Protein AF-A0A950R136-F1 (afdb_monomer)

Mean predicted aligned error: 15.04 Å

Secondary structure (DSSP, 8-state):
-PPPEEEHHHHHHTHHHHHHHHHHSTT-EEEEE-TT-S-EEEEE-HHHHHHHHHHHHHHHHHHTTSS---TT---TTSS---S--S-HHHHHHHHHHHHHHHHHHHHTS--

Radius of gyration: 20.48 Å; Cα contacts (8 Å, |Δi|>4): 75; chains: 1; bounding box: 46×45×48 Å

Structure (mmCIF, N/CA/C/O backbone):
data_AF-A0A950R136-F1
#
_entry.id   AF-A0A950R136-F1
#
loop_
_atom_site.group_PDB
_atom_site.id
_atom_site.type_symbol
_atom_site.label_atom_id
_atom_site.label_alt_id
_atom_site.label_comp_id
_atom_site.label_asym_id
_atom_site.label_entity_id
_atom_site.label_seq_id
_atom_site.pdbx_PDB_ins_code
_atom_site.Cartn_x
_atom_site.Cartn_y
_atom_site.Cartn_z
_atom_site.occupancy
_atom_site.B_iso_or_equiv
_atom_site.auth_seq_id
_atom_site.auth_comp_id
_atom_site.auth_asym_id
_atom_site.auth_atom_id
_atom_site.pdbx_PDB_model_num
ATOM 1 N N . MET A 1 1 ? -8.861 -1.142 -6.655 1.00 55.59 1 MET A N 1
ATOM 2 C CA . MET A 1 1 ? -9.684 -0.824 -5.463 1.00 55.59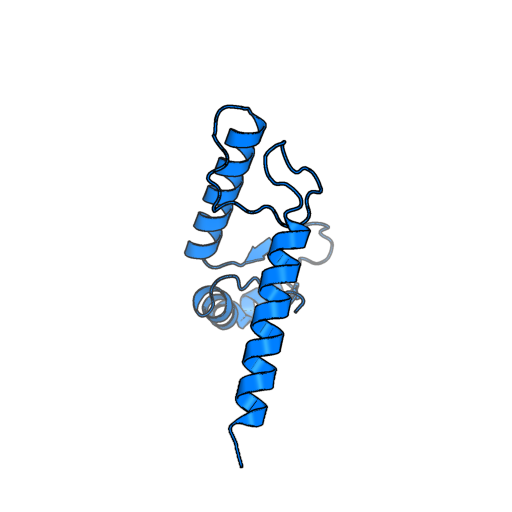 1 MET A CA 1
ATOM 3 C C . MET A 1 1 ? -8.916 0.158 -4.595 1.00 55.59 1 MET A C 1
ATOM 5 O O . MET A 1 1 ? -7.719 -0.041 -4.415 1.00 55.59 1 MET A O 1
ATOM 9 N N . ALA A 1 2 ? -9.563 1.223 -4.118 1.00 72.00 2 ALA A N 1
ATOM 10 C CA . ALA A 1 2 ? -8.932 2.192 -3.222 1.00 72.00 2 ALA A CA 1
ATOM 11 C C . ALA A 1 2 ? -8.589 1.542 -1.869 1.00 72.00 2 ALA A C 1
ATOM 13 O O . ALA A 1 2 ? -9.303 0.647 -1.412 1.00 72.00 2 ALA A O 1
ATOM 14 N N . ALA A 1 3 ? -7.485 1.966 -1.248 1.00 81.81 3 ALA A N 1
ATOM 15 C CA . ALA A 1 3 ? -7.117 1.484 0.079 1.00 81.81 3 ALA A CA 1
ATOM 16 C C . ALA A 1 3 ? -8.105 2.034 1.122 1.00 81.81 3 ALA A C 1
ATOM 18 O O . ALA A 1 3 ? -8.416 3.226 1.074 1.00 81.81 3 ALA A O 1
ATOM 19 N N . PRO A 1 4 ? -8.600 1.206 2.056 1.00 88.31 4 PRO A N 1
ATOM 20 C CA . PRO A 1 4 ? -9.509 1.674 3.090 1.00 88.31 4 PRO A CA 1
ATOM 21 C C . PRO A 1 4 ? -8.792 2.642 4.041 1.00 88.31 4 PRO A C 1
ATOM 23 O O . PRO A 1 4 ? -7.614 2.457 4.362 1.00 88.31 4 PRO A O 1
ATOM 26 N N . ILE A 1 5 ? -9.522 3.668 4.482 1.00 90.31 5 ILE A N 1
ATOM 27 C CA . ILE A 1 5 ? -9.013 4.761 5.315 1.00 90.31 5 ILE A CA 1
ATOM 28 C C . ILE A 1 5 ? -9.699 4.709 6.682 1.00 90.31 5 ILE A C 1
ATOM 30 O O . ILE A 1 5 ? -10.927 4.661 6.761 1.00 90.31 5 ILE A O 1
ATOM 34 N N . PHE A 1 6 ? -8.916 4.750 7.758 1.00 91.62 6 PHE A N 1
ATOM 35 C CA . PHE A 1 6 ? -9.403 4.744 9.136 1.00 91.62 6 PHE A CA 1
ATOM 36 C C . PHE A 1 6 ? -8.823 5.912 9.922 1.00 91.62 6 PHE A C 1
ATOM 38 O O . PHE A 1 6 ? -7.665 6.273 9.749 1.00 91.62 6 PHE A O 1
ATOM 45 N N . THR A 1 7 ? -9.601 6.464 10.850 1.00 93.00 7 THR A N 1
ATOM 46 C CA . THR A 1 7 ? -9.042 7.340 11.884 1.00 93.00 7 THR A CA 1
ATOM 47 C C . THR A 1 7 ? -8.211 6.519 12.870 1.00 93.00 7 THR A C 1
ATOM 49 O O . THR A 1 7 ? -8.484 5.334 13.078 1.00 93.00 7 THR A O 1
ATOM 52 N N . ILE A 1 8 ? -7.240 7.141 13.539 1.00 91.88 8 ILE A N 1
ATOM 53 C CA . ILE A 1 8 ? -6.400 6.468 14.540 1.00 91.88 8 ILE A CA 1
ATOM 54 C C . ILE A 1 8 ? -7.222 5.808 15.659 1.00 91.88 8 ILE A C 1
ATOM 56 O O . ILE A 1 8 ? -6.913 4.699 16.090 1.00 91.88 8 ILE A O 1
ATOM 60 N N . SER A 1 9 ? -8.323 6.439 16.077 1.00 92.12 9 SER A N 1
ATOM 61 C CA . SER A 1 9 ? -9.247 5.890 17.074 1.00 92.12 9 SER A CA 1
ATOM 62 C C . SER A 1 9 ? -9.894 4.589 16.593 1.00 92.12 9 SER A C 1
ATOM 64 O O . SER A 1 9 ? -9.890 3.600 17.325 1.00 92.12 9 SER A O 1
ATOM 66 N N . ASN A 1 10 ? -10.379 4.560 15.347 1.00 92.56 10 ASN A N 1
ATOM 67 C CA . ASN A 1 10 ? -10.993 3.369 14.758 1.00 92.56 10 ASN A CA 1
ATOM 68 C C . ASN A 1 10 ? -9.956 2.274 14.485 1.00 92.56 10 ASN A C 1
ATOM 70 O O . ASN A 1 10 ? -10.237 1.096 14.694 1.00 92.56 10 ASN A O 1
ATOM 74 N N . ALA A 1 11 ? -8.755 2.655 14.044 1.00 92.75 11 ALA A N 1
ATOM 75 C CA . ALA A 1 11 ? -7.671 1.716 13.790 1.00 92.75 11 ALA A CA 1
ATOM 76 C C . ALA A 1 11 ? -7.240 0.988 15.071 1.00 92.75 11 ALA A C 1
ATOM 78 O O . ALA A 1 11 ? -7.034 -0.220 15.044 1.00 92.75 11 ALA A O 1
ATOM 79 N N . ARG A 1 12 ? -7.186 1.695 16.210 1.00 93.00 12 ARG A N 1
ATOM 80 C CA . ARG A 1 12 ? -6.899 1.083 17.518 1.00 93.00 12 ARG A CA 1
ATOM 81 C C . ARG A 1 12 ? -7.960 0.071 17.941 1.00 93.00 12 ARG A C 1
ATOM 83 O O . ARG A 1 12 ? -7.609 -0.999 18.417 1.00 93.00 12 ARG A O 1
ATOM 90 N N . GLN A 1 13 ? -9.240 0.397 17.764 1.00 96.38 13 GLN A N 1
ATOM 91 C CA . GLN A 1 13 ? -10.338 -0.505 18.136 1.00 96.38 13 GLN A CA 1
ATOM 92 C C . GLN A 1 13 ? -10.360 -1.787 17.296 1.00 96.38 13 GLN A C 1
ATOM 94 O O . GLN A 1 13 ? -10.758 -2.833 17.792 1.00 96.38 13 GLN A O 1
ATOM 99 N N . LYS A 1 14 ? -9.923 -1.707 16.035 1.00 94.94 14 LYS A N 1
ATOM 100 C CA . LYS A 1 14 ? -9.961 -2.811 15.063 1.00 94.94 14 LYS A CA 1
ATOM 101 C C . LYS A 1 14 ? -8.578 -3.370 14.738 1.00 94.94 14 LYS A C 1
ATOM 103 O O . LYS A 1 14 ? -8.372 -3.911 13.656 1.00 94.94 14 LYS A O 1
ATOM 108 N N . PHE A 1 15 ? -7.608 -3.197 15.636 1.00 93.50 15 PHE A N 1
ATOM 109 C CA . PHE A 1 15 ? -6.203 -3.446 15.319 1.00 93.50 15 PHE A CA 1
ATOM 110 C C . PHE A 1 15 ? -5.949 -4.867 14.795 1.00 93.50 15 PHE A C 1
ATOM 112 O O . PHE A 1 15 ? -5.311 -5.016 13.757 1.00 93.50 15 PHE A O 1
ATOM 119 N N . PHE A 1 16 ? -6.488 -5.894 15.458 1.00 95.19 16 PHE A N 1
ATOM 120 C CA . PHE A 1 16 ? -6.289 -7.288 15.051 1.00 95.19 16 PHE A CA 1
ATOM 121 C C . PHE A 1 16 ? -6.891 -7.601 13.677 1.00 95.19 16 PHE A C 1
ATOM 123 O O . PHE A 1 16 ? -6.220 -8.219 12.853 1.00 95.19 16 PHE A O 1
ATOM 130 N N . ASP A 1 17 ? -8.094 -7.102 13.385 1.00 94.62 17 ASP A N 1
ATOM 131 C CA . ASP A 1 17 ? -8.728 -7.277 12.072 1.00 94.62 17 ASP A CA 1
ATOM 132 C C . ASP A 1 17 ? -7.903 -6.614 10.963 1.00 94.62 17 ASP A C 1
ATOM 134 O O . ASP A 1 17 ? -7.718 -7.169 9.879 1.00 94.62 17 ASP A O 1
ATOM 138 N N . LEU A 1 18 ? -7.377 -5.413 11.232 1.00 93.31 18 LEU A N 1
ATOM 139 C CA . LEU A 1 18 ? -6.532 -4.684 10.289 1.00 93.31 18 LEU A CA 1
ATOM 140 C C . LEU A 1 18 ? -5.184 -5.380 10.089 1.00 93.31 18 LEU A C 1
ATOM 142 O O . LEU A 1 18 ? -4.723 -5.485 8.952 1.00 93.31 18 LEU A O 1
ATOM 146 N N . PHE A 1 19 ? -4.584 -5.889 11.165 1.00 92.56 19 PHE A N 1
ATOM 147 C CA . PHE A 1 19 ? -3.361 -6.683 11.119 1.00 92.56 19 PHE A CA 1
ATOM 148 C C . PHE A 1 19 ? -3.556 -7.947 10.277 1.00 92.56 19 PHE A C 1
ATOM 150 O O . PHE A 1 19 ? -2.793 -8.193 9.341 1.00 92.56 19 PHE A O 1
ATOM 157 N N . GLN A 1 20 ? -4.619 -8.713 10.534 1.00 93.31 20 GLN A N 1
ATOM 158 C CA . GLN A 1 20 ? -4.966 -9.888 9.739 1.00 93.31 20 GLN A CA 1
ATOM 159 C C . GLN A 1 20 ? -5.227 -9.507 8.277 1.00 93.31 20 GLN A C 1
ATOM 161 O O . GLN A 1 20 ? -4.788 -10.205 7.364 1.00 93.31 20 GLN A O 1
ATOM 166 N N . ALA A 1 21 ? -5.888 -8.377 8.013 1.00 90.94 21 ALA A N 1
ATOM 167 C CA . ALA A 1 21 ? -6.156 -7.925 6.652 1.00 90.94 21 ALA A CA 1
ATOM 168 C C . ALA A 1 21 ? -4.874 -7.646 5.851 1.00 90.94 21 ALA A C 1
ATOM 170 O O . ALA A 1 21 ? -4.822 -8.005 4.676 1.00 90.94 21 ALA A O 1
ATOM 171 N N . VAL A 1 22 ? -3.853 -7.021 6.448 1.00 92.19 22 VAL A N 1
ATOM 172 C CA . VAL A 1 22 ? -2.598 -6.697 5.739 1.00 92.19 22 VAL A CA 1
ATOM 173 C C . VAL A 1 22 ? -1.616 -7.867 5.664 1.00 92.19 22 VAL A C 1
ATOM 175 O O . VAL A 1 22 ? -0.754 -7.870 4.791 1.00 92.19 22 VAL A O 1
ATOM 178 N N . THR A 1 23 ? -1.748 -8.864 6.542 1.00 91.25 23 THR A N 1
ATOM 179 C CA . THR A 1 23 ? -0.881 -10.058 6.564 1.00 91.25 23 THR A CA 1
ATOM 180 C C . THR A 1 23 ? -1.450 -11.231 5.765 1.00 91.25 23 THR A C 1
ATOM 182 O O . THR A 1 23 ? -0.689 -11.983 5.168 1.00 91.25 23 THR A O 1
ATOM 185 N N . SER A 1 24 ? -2.778 -11.375 5.687 1.00 89.75 24 SER A N 1
ATOM 186 C CA . SER A 1 24 ? -3.441 -12.481 4.967 1.00 89.75 24 SER A CA 1
ATOM 187 C C . SER A 1 24 ? -3.377 -12.368 3.446 1.00 89.75 24 SER A C 1
ATOM 189 O O . SER A 1 24 ? -3.494 -13.371 2.744 1.00 89.75 24 SER A O 1
ATOM 191 N N . ARG A 1 25 ? -3.224 -11.152 2.913 1.00 86.75 25 ARG A N 1
ATOM 192 C CA . ARG A 1 25 ? -3.168 -10.910 1.472 1.00 86.75 25 ARG A CA 1
ATOM 193 C C . ARG A 1 25 ? -2.008 -9.994 1.132 1.00 86.75 25 ARG A C 1
ATOM 195 O O . ARG A 1 25 ? -2.000 -8.822 1.506 1.00 86.75 25 ARG A O 1
ATOM 202 N N . HIS A 1 26 ? -1.087 -10.526 0.337 1.00 85.75 26 HIS A N 1
ATOM 203 C CA . HIS A 1 26 ? 0.043 -9.777 -0.196 1.00 85.75 26 HIS A CA 1
ATOM 204 C C . HIS A 1 26 ? -0.411 -8.515 -0.950 1.00 85.75 26 HIS A C 1
ATOM 206 O O . HIS A 1 26 ? -1.441 -8.513 -1.631 1.00 85.75 26 HIS A O 1
ATOM 212 N N . GLY A 1 27 ? 0.326 -7.417 -0.768 1.00 83.19 27 GLY A N 1
ATOM 213 C CA . GLY A 1 27 ? 0.043 -6.125 -1.396 1.00 83.19 27 GLY A CA 1
ATOM 214 C C . GLY A 1 27 ? -1.129 -5.336 -0.800 1.00 83.19 27 GLY A C 1
ATOM 215 O O . GLY A 1 27 ? -1.428 -4.231 -1.265 1.00 83.19 27 GLY A O 1
ATOM 216 N N . ARG A 1 28 ? -1.815 -5.856 0.229 1.00 89.62 28 ARG A N 1
ATOM 217 C CA . ARG A 1 28 ? -2.910 -5.135 0.890 1.00 89.62 28 ARG A CA 1
ATOM 218 C C . ARG A 1 28 ? -2.359 -4.056 1.822 1.00 89.62 28 ARG A C 1
ATOM 220 O O . ARG A 1 28 ? -1.455 -4.296 2.615 1.00 89.62 28 ARG A O 1
ATOM 227 N N . LYS A 1 29 ? -2.943 -2.860 1.733 1.00 91.94 29 LYS A N 1
ATOM 228 C CA . LYS A 1 29 ? -2.569 -1.692 2.540 1.00 91.94 29 LYS A CA 1
ATOM 229 C C . LYS A 1 29 ? -3.791 -1.022 3.152 1.00 91.94 29 LYS A C 1
ATOM 231 O O . LYS A 1 29 ? -4.866 -1.030 2.549 1.00 91.94 29 LYS A O 1
ATOM 236 N N . VAL A 1 30 ? -3.606 -0.419 4.320 1.00 91.44 30 VAL A N 1
ATOM 237 C CA . VAL A 1 30 ? -4.618 0.359 5.043 1.00 91.44 30 VAL A CA 1
ATOM 238 C C . VAL A 1 30 ? -4.029 1.722 5.379 1.00 91.44 30 VAL A C 1
ATOM 240 O O . VAL A 1 30 ? -2.884 1.807 5.812 1.00 91.44 30 VAL A O 1
ATOM 243 N N . ILE A 1 31 ? -4.799 2.788 5.184 1.00 91.62 31 ILE A N 1
ATOM 244 C CA . ILE A 1 31 ? -4.367 4.150 5.504 1.00 91.62 31 ILE A CA 1
ATOM 245 C C . ILE A 1 31 ? -4.966 4.539 6.856 1.00 91.62 31 ILE A C 1
ATOM 247 O O . ILE A 1 31 ? -6.170 4.404 7.071 1.00 91.62 31 ILE A O 1
ATOM 251 N N . ILE A 1 32 ? -4.130 5.028 7.764 1.00 93.31 32 ILE A N 1
ATOM 252 C CA . ILE A 1 32 ? -4.513 5.515 9.086 1.00 93.31 32 ILE A CA 1
ATOM 253 C C . ILE A 1 32 ? -4.281 7.023 9.124 1.00 93.31 32 ILE A C 1
ATOM 255 O O . ILE A 1 32 ? -3.180 7.508 8.872 1.00 93.31 32 ILE A O 1
ATOM 259 N N . THR A 1 33 ? -5.320 7.773 9.458 1.00 92.62 33 THR A N 1
ATOM 260 C CA . THR A 1 33 ? -5.300 9.234 9.509 1.00 92.62 33 THR A CA 1
ATOM 261 C C . THR A 1 33 ? -5.535 9.720 10.934 1.00 92.62 33 THR A C 1
ATOM 263 O O . THR A 1 33 ? -6.202 9.066 11.742 1.00 92.62 33 THR A O 1
ATOM 266 N N . SER A 1 34 ? -4.986 10.885 11.264 1.00 87.62 34 SER A N 1
ATOM 267 C CA . SER A 1 34 ? -5.297 11.587 12.509 1.00 87.62 34 SER A CA 1
ATOM 268 C C . SER A 1 34 ? -6.045 12.877 12.188 1.00 87.62 34 SER A C 1
ATOM 270 O O . SER A 1 34 ? -5.753 13.537 11.191 1.00 87.62 34 SER A O 1
ATOM 272 N N . ARG A 1 35 ? -7.031 13.244 13.015 1.00 80.31 35 ARG A N 1
ATOM 273 C CA . ARG A 1 35 ? -7.749 14.515 12.837 1.00 80.31 35 ARG A CA 1
ATOM 274 C C . ARG A 1 35 ? -6.787 15.675 13.092 1.00 80.31 35 ARG A C 1
ATOM 276 O O . ARG A 1 35 ? -6.073 15.665 14.087 1.00 80.31 35 ARG A O 1
ATOM 283 N N . GLY A 1 36 ? -6.796 16.665 12.203 1.00 72.88 36 GLY A N 1
ATOM 284 C CA . GLY A 1 36 ? -5.954 17.861 12.322 1.00 72.88 36 GLY A CA 1
ATOM 285 C C . GLY A 1 36 ? -4.493 17.671 11.902 1.00 72.88 36 GLY A C 1
ATOM 286 O O . GLY A 1 36 ? -3.730 18.627 11.972 1.00 72.88 36 GLY A O 1
ATOM 287 N N . ALA A 1 37 ? -4.098 16.482 11.434 1.00 74.50 37 ALA A N 1
ATOM 288 C CA . ALA A 1 37 ? -2.775 16.246 10.868 1.00 74.50 37 ALA A CA 1
ATOM 289 C C . ALA A 1 37 ? -2.873 16.060 9.349 1.00 74.50 37 ALA A C 1
ATOM 291 O O . ALA A 1 37 ? -3.682 15.269 8.868 1.00 74.50 37 ALA A O 1
ATOM 292 N N . ALA A 1 38 ? -2.004 16.741 8.598 1.00 71.88 38 ALA A N 1
ATOM 293 C CA . ALA A 1 38 ? -1.826 16.481 7.166 1.00 71.88 38 ALA A CA 1
ATOM 294 C C . ALA A 1 38 ? -1.177 15.105 6.901 1.00 71.88 38 ALA A C 1
ATOM 296 O O . ALA A 1 38 ? -1.240 14.585 5.792 1.00 71.88 38 ALA A O 1
ATOM 297 N N . GLY A 1 39 ? -0.548 14.518 7.925 1.00 74.19 39 GLY A N 1
ATOM 298 C CA . GLY A 1 39 ? 0.122 13.226 7.847 1.00 74.19 39 GLY A CA 1
ATOM 299 C C . GLY A 1 39 ? -0.835 12.035 7.909 1.00 74.19 39 GLY A C 1
ATOM 300 O O . GLY A 1 39 ? -1.856 12.043 8.605 1.00 74.19 39 GLY A O 1
ATOM 301 N N . HIS A 1 40 ? -0.461 10.970 7.207 1.00 85.81 40 HIS A N 1
ATOM 302 C CA . HIS A 1 40 ? -1.123 9.671 7.248 1.00 85.81 40 HIS A CA 1
ATOM 303 C C . HIS A 1 40 ? -0.074 8.586 7.498 1.00 85.81 40 HIS A C 1
ATOM 305 O O . HIS A 1 40 ? 1.031 8.656 6.964 1.00 85.81 40 HIS A O 1
ATOM 311 N N . ALA A 1 41 ? -0.422 7.580 8.293 1.00 90.56 41 ALA A N 1
ATOM 312 C CA . ALA A 1 41 ? 0.352 6.352 8.412 1.00 90.56 41 ALA A CA 1
ATOM 313 C C . ALA A 1 41 ? -0.233 5.294 7.471 1.00 90.56 41 ALA A C 1
ATOM 315 O O . ALA A 1 41 ? -1.434 5.285 7.200 1.00 90.56 41 ALA A O 1
ATOM 316 N N . VAL A 1 42 ? 0.604 4.388 6.974 1.00 91.88 42 VAL A N 1
ATOM 317 C CA . VAL A 1 42 ? 0.155 3.266 6.145 1.00 91.88 42 VAL A CA 1
ATOM 318 C C . VAL A 1 42 ? 0.536 1.976 6.849 1.00 91.88 42 VAL A C 1
ATOM 320 O O . VAL A 1 42 ? 1.705 1.746 7.138 1.00 91.88 42 VAL A O 1
ATOM 323 N N . LEU A 1 43 ? -0.460 1.141 7.120 1.00 93.50 43 LEU A N 1
ATOM 324 C CA . LEU A 1 43 ? -0.263 -0.205 7.631 1.00 93.50 43 LE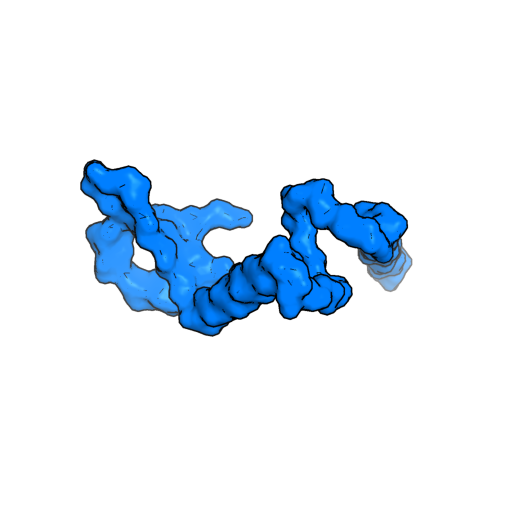U A CA 1
ATOM 325 C C . LEU A 1 43 ? -0.167 -1.175 6.447 1.00 93.50 43 LEU A C 1
ATOM 327 O O . LEU A 1 43 ? -1.054 -1.210 5.586 1.00 93.50 43 LEU A O 1
ATOM 331 N N . VAL A 1 44 ? 0.909 -1.956 6.422 1.00 93.69 44 VAL A N 1
ATOM 332 C CA . VAL A 1 44 ? 1.214 -2.997 5.432 1.00 93.69 44 VAL A CA 1
ATOM 333 C C . VAL A 1 44 ? 1.810 -4.214 6.136 1.00 93.69 44 VAL A C 1
ATOM 335 O O . VAL A 1 44 ? 2.332 -4.090 7.242 1.00 93.69 44 VAL A O 1
ATOM 338 N N . GLY A 1 45 ? 1.734 -5.386 5.504 1.00 92.75 45 GLY A N 1
ATOM 339 C CA . GLY A 1 45 ? 2.467 -6.564 5.965 1.00 92.75 45 GLY A CA 1
ATOM 340 C C . GLY A 1 45 ? 3.980 -6.395 5.7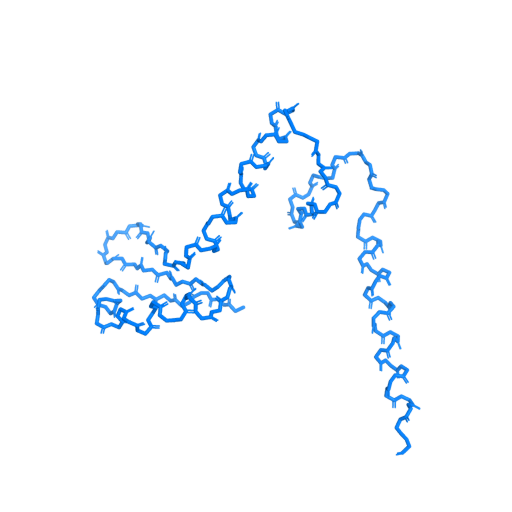84 1.00 92.75 45 GLY A C 1
ATOM 341 O O . GLY A 1 45 ? 4.425 -5.765 4.825 1.00 92.75 45 GLY A O 1
ATOM 342 N N . GLU A 1 46 ? 4.764 -6.984 6.688 1.00 91.31 46 GLU A N 1
ATOM 343 C CA . GLU A 1 46 ? 6.231 -6.878 6.709 1.00 91.31 46 GLU A CA 1
ATOM 344 C C . GLU A 1 46 ? 6.888 -7.396 5.422 1.00 91.31 46 GLU A C 1
ATOM 346 O O . GLU A 1 46 ? 7.727 -6.718 4.837 1.00 91.31 46 GLU A O 1
ATOM 351 N N . SER A 1 47 ? 6.463 -8.561 4.925 1.00 88.75 47 SER A N 1
ATOM 352 C CA . SER A 1 47 ? 6.990 -9.129 3.677 1.00 88.75 47 SER A CA 1
ATOM 353 C C . SER A 1 47 ? 6.814 -8.179 2.492 1.00 88.75 47 SER A C 1
ATOM 355 O O . SER A 1 47 ? 7.747 -7.954 1.724 1.00 88.75 47 SER A O 1
ATOM 357 N N . TYR A 1 48 ? 5.639 -7.554 2.390 1.00 90.31 48 TYR A N 1
ATOM 358 C CA . TYR A 1 48 ? 5.350 -6.577 1.349 1.00 90.31 48 TYR A CA 1
ATOM 359 C C . TYR A 1 48 ? 6.170 -5.289 1.517 1.00 90.31 48 TYR A C 1
ATOM 361 O O . TYR A 1 48 ? 6.636 -4.732 0.525 1.00 90.31 48 TYR A O 1
ATOM 369 N N . LEU A 1 49 ? 6.394 -4.828 2.753 1.00 90.69 49 LEU A N 1
ATOM 370 C CA . LEU A 1 49 ? 7.277 -3.690 3.017 1.00 90.69 49 LEU A CA 1
ATOM 371 C C . LEU A 1 49 ? 8.710 -3.978 2.548 1.00 90.69 49 LEU A C 1
ATOM 373 O O . LEU A 1 49 ? 9.271 -3.184 1.796 1.00 90.69 49 LEU A O 1
ATOM 377 N N . ASN A 1 50 ? 9.260 -5.139 2.902 1.00 88.44 50 ASN A N 1
ATOM 378 C CA . ASN A 1 50 ? 10.616 -5.542 2.520 1.00 88.44 50 ASN A CA 1
ATOM 379 C C . ASN A 1 50 ? 10.786 -5.622 0.992 1.00 88.44 50 ASN A C 1
ATOM 381 O O . ASN A 1 50 ? 11.813 -5.219 0.440 1.00 88.44 50 ASN A O 1
ATOM 385 N N . GLU A 1 51 ? 9.767 -6.105 0.278 1.00 86.69 51 GLU A N 1
ATOM 386 C CA . GLU A 1 51 ? 9.760 -6.115 -1.187 1.00 86.69 51 GLU A CA 1
ATOM 387 C C . GLU A 1 51 ? 9.761 -4.706 -1.784 1.00 86.69 51 GLU A C 1
ATOM 389 O O . GLU A 1 51 ? 10.512 -4.443 -2.730 1.00 86.69 51 GLU A O 1
ATOM 394 N N . LEU A 1 52 ? 8.956 -3.792 -1.230 1.00 87.69 52 LEU A N 1
ATOM 395 C CA . LEU A 1 52 ? 8.921 -2.393 -1.655 1.00 87.69 52 LEU A CA 1
ATOM 396 C C . LEU A 1 52 ? 10.262 -1.700 -1.407 1.00 87.69 52 LEU A C 1
ATOM 398 O O . LEU A 1 52 ? 10.746 -0.987 -2.284 1.00 87.69 52 LEU A O 1
ATOM 402 N N . GLU A 1 53 ? 10.893 -1.935 -0.259 1.00 88.25 53 GLU A N 1
ATOM 403 C CA . GLU A 1 53 ? 12.211 -1.384 0.062 1.00 88.25 53 GLU A CA 1
ATOM 404 C C . GLU A 1 53 ? 13.296 -1.924 -0.874 1.00 88.25 53 GLU A C 1
ATOM 406 O O . GLU A 1 53 ? 14.109 -1.157 -1.398 1.00 88.25 53 GLU A O 1
ATOM 411 N N . SER A 1 54 ? 13.272 -3.227 -1.159 1.00 87.00 54 SER A N 1
ATOM 412 C CA . SER A 1 54 ? 14.173 -3.863 -2.124 1.00 87.00 54 SER A CA 1
ATOM 413 C C . SER A 1 54 ? 13.974 -3.319 -3.542 1.00 87.00 54 SER A C 1
ATOM 415 O O . SER A 1 54 ? 14.942 -3.032 -4.251 1.00 87.00 54 SER A O 1
ATOM 417 N N . ALA A 1 55 ? 12.726 -3.132 -3.977 1.00 83.12 55 ALA A N 1
ATOM 418 C CA . ALA A 1 55 ? 12.410 -2.518 -5.264 1.00 83.12 55 ALA A CA 1
ATOM 419 C C . ALA A 1 55 ? 12.867 -1.051 -5.323 1.00 83.12 55 ALA A C 1
ATOM 421 O O . ALA A 1 55 ? 13.518 -0.653 -6.287 1.00 83.12 55 ALA A O 1
ATOM 422 N N . ALA A 1 56 ? 12.605 -0.265 -4.278 1.00 85.44 56 ALA A N 1
ATOM 423 C CA . ALA A 1 56 ? 13.021 1.132 -4.181 1.00 85.44 56 ALA A CA 1
ATOM 424 C C . ALA A 1 56 ? 14.548 1.291 -4.149 1.00 85.44 56 ALA A C 1
ATOM 426 O O . ALA A 1 56 ? 15.093 2.238 -4.714 1.00 85.44 56 ALA A O 1
ATOM 427 N N . LYS A 1 57 ? 15.268 0.368 -3.503 1.00 85.06 57 LYS A N 1
ATOM 428 C CA . LYS A 1 57 ? 16.734 0.336 -3.542 1.00 85.06 57 LYS A CA 1
ATOM 429 C C . LYS A 1 57 ? 17.241 0.062 -4.957 1.00 85.06 57 LYS A C 1
ATOM 431 O O . LYS A 1 57 ? 18.039 0.843 -5.458 1.00 85.06 57 LYS A O 1
ATOM 436 N N . ARG A 1 58 ? 16.719 -0.974 -5.621 1.00 79.25 58 ARG A N 1
ATOM 437 C CA . ARG A 1 58 ? 17.079 -1.294 -7.013 1.00 79.25 58 ARG A CA 1
ATOM 438 C C . ARG A 1 58 ? 16.821 -0.123 -7.959 1.00 79.25 58 ARG A C 1
ATOM 440 O O . ARG A 1 58 ? 17.669 0.171 -8.791 1.00 79.25 58 ARG A O 1
ATOM 447 N N . LEU A 1 59 ? 15.694 0.569 -7.795 1.00 80.75 59 LEU A N 1
ATOM 448 C CA . LEU A 1 59 ? 15.383 1.789 -8.541 1.00 80.75 59 LEU A CA 1
ATOM 449 C C . LEU A 1 59 ? 16.454 2.863 -8.362 1.00 80.75 59 LEU A C 1
ATOM 451 O O . LEU A 1 59 ? 17.001 3.343 -9.348 1.00 80.75 59 LEU A O 1
ATOM 455 N N . ARG A 1 60 ? 16.798 3.185 -7.112 1.00 81.38 60 ARG A N 1
ATOM 456 C CA . ARG A 1 60 ? 17.837 4.178 -6.806 1.00 81.38 60 ARG A CA 1
ATOM 457 C C . ARG A 1 60 ? 19.206 3.783 -7.357 1.00 81.38 60 ARG A C 1
ATOM 459 O O . ARG A 1 60 ? 19.943 4.646 -7.823 1.00 81.38 60 ARG A O 1
ATOM 466 N N . ASP A 1 61 ? 19.551 2.499 -7.316 1.00 79.94 61 ASP A N 1
ATOM 467 C CA . ASP A 1 61 ? 20.822 2.005 -7.850 1.00 79.94 61 ASP A CA 1
ATOM 468 C C . ASP A 1 61 ? 20.876 2.121 -9.382 1.00 79.94 61 ASP A C 1
ATOM 470 O O . ASP A 1 61 ? 21.903 2.532 -9.923 1.00 79.94 61 ASP A O 1
ATOM 474 N N . ILE A 1 62 ? 19.769 1.834 -10.077 1.00 78.44 62 ILE A N 1
ATOM 475 C CA . ILE A 1 62 ? 19.633 2.045 -11.527 1.00 78.44 62 ILE A CA 1
ATOM 476 C C . ILE A 1 62 ? 19.725 3.540 -11.866 1.00 78.44 62 ILE A C 1
ATOM 478 O O . ILE A 1 62 ? 20.496 3.917 -12.745 1.00 78.44 62 ILE A O 1
ATOM 482 N N . GLU A 1 63 ? 18.994 4.402 -11.153 1.00 76.19 63 GLU A N 1
ATOM 483 C CA . GLU A 1 63 ? 19.020 5.860 -11.361 1.00 76.19 63 GLU A CA 1
ATOM 484 C C . GLU A 1 63 ? 20.413 6.461 -11.130 1.00 76.19 63 GLU A C 1
ATOM 486 O O . GLU A 1 63 ? 20.814 7.389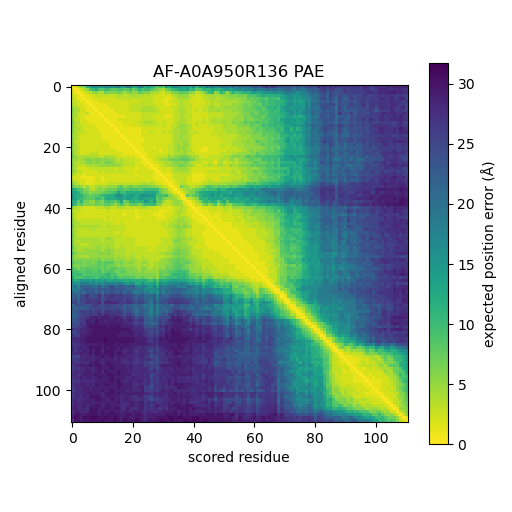 -11.827 1.00 76.19 63 GLU A O 1
ATOM 491 N N . ALA A 1 64 ? 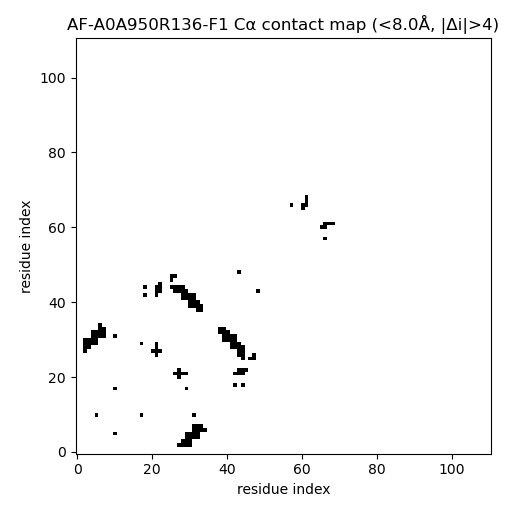21.178 5.904 -10.190 1.00 82.94 64 ALA A N 1
ATOM 492 C CA . 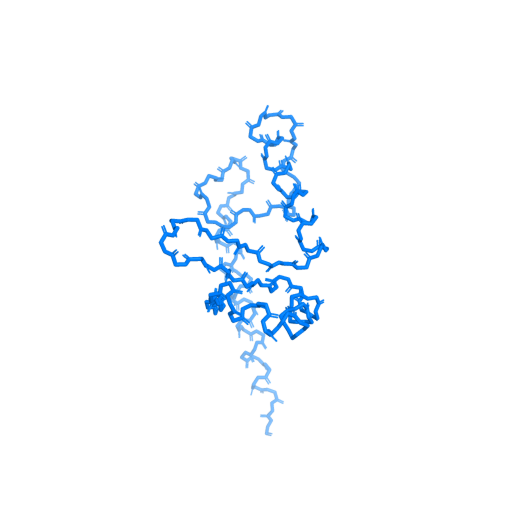ALA A 1 64 ? 22.553 6.305 -9.914 1.00 82.94 64 ALA A CA 1
ATOM 493 C C . ALA A 1 64 ? 23.591 5.682 -10.871 1.00 82.94 64 ALA A C 1
ATOM 495 O O . ALA A 1 64 ? 24.788 5.863 -10.652 1.00 82.94 64 ALA A O 1
ATOM 496 N N . GLY A 1 65 ? 23.174 4.906 -11.880 1.00 76.31 65 GLY A N 1
ATOM 497 C CA . GLY A 1 65 ? 24.073 4.223 -12.820 1.00 76.31 65 GLY A CA 1
ATOM 498 C C . GLY A 1 65 ? 24.896 3.084 -12.202 1.00 76.31 65 GLY A C 1
ATOM 499 O O . GLY A 1 65 ? 25.865 2.628 -12.801 1.00 76.31 65 GLY A O 1
ATOM 500 N N . ARG A 1 66 ? 24.531 2.626 -10.998 1.00 78.25 66 ARG A N 1
ATOM 501 C CA . ARG A 1 66 ? 25.215 1.560 -10.241 1.00 78.25 66 ARG A CA 1
ATOM 502 C C . ARG A 1 66 ? 24.536 0.194 -10.369 1.00 78.25 66 ARG A C 1
ATOM 504 O O . ARG A 1 66 ? 25.043 -0.786 -9.830 1.00 78.25 66 ARG A O 1
ATOM 511 N N . GLY A 1 67 ? 23.405 0.117 -11.069 1.00 67.12 67 GLY A N 1
ATOM 512 C CA . GLY A 1 67 ? 22.648 -1.112 -11.293 1.00 67.12 67 GLY A CA 1
ATOM 513 C C . GLY A 1 67 ? 22.234 -1.277 -12.753 1.00 67.12 67 GLY A C 1
ATOM 514 O O . GLY A 1 67 ? 21.878 -0.310 -13.421 1.00 67.12 67 GLY A O 1
ATOM 515 N N . VAL A 1 68 ? 22.254 -2.518 -13.243 1.00 65.12 68 VAL A N 1
ATOM 516 C CA . VAL A 1 68 ? 21.709 -2.874 -14.560 1.00 65.12 68 VAL A CA 1
ATOM 517 C C . VAL A 1 68 ? 20.214 -3.173 -14.396 1.00 65.12 68 VAL A C 1
ATOM 519 O O . VAL A 1 68 ? 19.860 -3.939 -13.492 1.00 65.12 68 VAL A O 1
ATOM 522 N N . PRO A 1 69 ? 19.319 -2.627 -15.241 1.00 61.47 69 PRO A N 1
ATOM 523 C CA . PRO A 1 69 ? 17.925 -3.042 -15.254 1.00 61.47 69 PRO A CA 1
ATOM 524 C C . PRO A 1 69 ? 17.855 -4.520 -15.655 1.00 61.47 69 PRO A C 1
ATOM 526 O O . PRO A 1 69 ? 17.989 -4.877 -16.822 1.00 61.47 69 PRO A O 1
ATOM 529 N N . VAL A 1 70 ? 17.677 -5.412 -14.683 1.00 60.09 70 VAL A N 1
ATOM 530 C CA . VAL A 1 70 ? 17.325 -6.807 -14.969 1.00 60.09 70 VAL A CA 1
ATOM 531 C C . VAL A 1 70 ? 15.958 -6.795 -15.648 1.00 60.09 70 VAL A C 1
ATOM 533 O O . VAL A 1 70 ? 15.023 -6.217 -15.103 1.00 60.09 70 VAL A O 1
ATOM 536 N N . GLY A 1 71 ? 15.826 -7.416 -16.826 1.00 50.94 71 GLY A N 1
ATOM 537 C CA . GLY A 1 71 ? 14.631 -7.329 -17.688 1.00 50.94 71 GLY A CA 1
ATOM 538 C C . GLY A 1 71 ? 13.295 -7.761 -17.056 1.00 50.94 71 GLY A C 1
ATOM 539 O O . GLY A 1 71 ? 12.236 -7.542 -17.642 1.00 50.94 71 GLY A O 1
ATOM 540 N N . SER A 1 72 ? 13.320 -8.334 -15.848 1.00 53.56 72 SER A N 1
ATOM 541 C CA . SER A 1 72 ? 12.141 -8.608 -15.017 1.00 53.56 72 SER A CA 1
ATOM 542 C C . SER A 1 72 ? 11.601 -7.377 -14.274 1.00 53.56 72 SER A C 1
ATOM 544 O O . SER A 1 72 ? 10.469 -7.399 -13.793 1.00 53.56 72 SER A O 1
ATOM 546 N N . PHE A 1 73 ? 12.369 -6.290 -14.182 1.00 51.56 73 PHE A N 1
ATOM 547 C CA . PHE A 1 73 ? 11.945 -5.038 -13.570 1.00 51.56 73 PHE A CA 1
ATOM 548 C C . PHE A 1 73 ? 11.299 -4.126 -14.623 1.00 51.56 73 PHE A C 1
ATOM 550 O O . PHE A 1 73 ? 11.943 -3.281 -15.243 1.00 51.56 73 PHE A O 1
ATOM 557 N N . ARG A 1 74 ? 9.995 -4.321 -14.842 1.00 54.34 74 ARG A N 1
ATOM 558 C CA . ARG A 1 74 ? 9.175 -3.471 -15.715 1.00 54.34 74 ARG A CA 1
ATOM 559 C C . ARG A 1 74 ? 8.517 -2.371 -14.881 1.00 54.34 74 ARG A C 1
ATOM 561 O O . ARG A 1 74 ? 7.523 -2.607 -14.198 1.00 54.34 74 ARG A O 1
ATOM 568 N N . LEU A 1 75 ? 9.069 -1.161 -14.936 1.00 53.81 75 LEU A N 1
ATOM 569 C CA . LEU A 1 75 ? 8.447 0.040 -14.371 1.00 53.81 75 LEU A CA 1
ATOM 570 C C . LEU A 1 75 ? 7.287 0.471 -15.286 1.00 53.81 75 LEU A C 1
ATOM 572 O O . LEU A 1 75 ? 7.471 1.191 -16.266 1.00 53.81 75 LEU A O 1
ATOM 576 N N . VAL A 1 76 ? 6.078 -0.015 -15.010 1.00 52.84 76 VAL A N 1
ATOM 577 C CA . VAL A 1 76 ? 4.890 0.358 -15.789 1.00 52.84 76 VAL A CA 1
ATOM 578 C C . VAL A 1 76 ? 4.406 1.734 -15.324 1.00 52.84 76 VAL A C 1
ATOM 580 O O . VAL A 1 76 ? 3.922 1.874 -14.204 1.00 52.84 76 VAL A O 1
ATOM 583 N N . GLY A 1 77 ? 4.539 2.748 -16.186 1.00 50.22 77 GLY A N 1
ATOM 584 C CA . GLY A 1 77 ? 3.924 4.071 -15.998 1.00 50.22 77 GLY A CA 1
ATOM 585 C C . GLY A 1 77 ? 4.863 5.261 -15.762 1.00 50.22 77 GLY A C 1
ATOM 586 O O . GLY A 1 77 ? 4.360 6.371 -15.632 1.00 50.22 77 GLY A O 1
ATOM 587 N N . SER A 1 78 ? 6.193 5.097 -15.740 1.00 47.28 78 SER A N 1
ATOM 588 C CA . SER A 1 78 ? 7.119 6.233 -15.528 1.00 47.28 78 SER A CA 1
ATOM 589 C C . SER A 1 78 ? 7.569 6.955 -16.809 1.00 47.28 78 SER A C 1
ATOM 591 O O . SER A 1 78 ? 8.326 7.919 -16.732 1.00 47.28 78 SER A O 1
ATOM 593 N N . GLY A 1 79 ? 7.138 6.508 -17.995 1.00 45.41 79 GLY A N 1
ATOM 594 C CA . GLY A 1 79 ? 7.414 7.180 -19.275 1.00 45.41 79 GLY A CA 1
ATOM 595 C C . GLY A 1 79 ? 8.885 7.211 -19.720 1.00 45.41 79 GLY A C 1
ATOM 596 O O . GLY A 1 79 ? 9.172 7.701 -20.808 1.00 45.41 79 GLY A O 1
ATOM 597 N N . ARG A 1 80 ? 9.828 6.678 -18.934 1.00 48.00 80 ARG A N 1
ATOM 598 C CA . ARG A 1 80 ? 11.248 6.595 -19.301 1.00 48.00 80 ARG A CA 1
ATOM 599 C C . ARG A 1 80 ? 11.612 5.150 -19.610 1.00 48.00 80 ARG A C 1
ATOM 601 O O . ARG A 1 80 ? 12.008 4.393 -18.731 1.00 48.00 80 ARG A O 1
ATOM 608 N N . VAL A 1 81 ? 11.461 4.779 -20.878 1.00 49.50 81 VAL A N 1
ATOM 609 C CA . VAL A 1 81 ? 12.088 3.578 -21.437 1.00 49.50 81 VAL A CA 1
ATOM 610 C C . VAL A 1 81 ? 13.532 3.964 -21.752 1.00 49.50 81 VAL A C 1
ATOM 612 O O . VAL A 1 81 ? 13.778 4.720 -22.690 1.00 49.50 81 VAL A O 1
ATOM 615 N N . SER A 1 82 ? 14.495 3.517 -20.944 1.00 51.22 82 SER A N 1
ATOM 616 C CA . SER A 1 82 ? 15.903 3.582 -21.341 1.00 51.22 82 SER A CA 1
ATOM 617 C C . SER A 1 82 ? 16.094 2.654 -22.538 1.00 51.22 82 SER A C 1
ATOM 619 O O . SER A 1 82 ? 15.753 1.475 -22.461 1.00 51.22 82 SER A O 1
ATOM 621 N N . SER A 1 83 ? 16.568 3.238 -23.638 1.00 46.50 83 SER A N 1
ATOM 622 C CA . SER A 1 83 ? 16.898 2.633 -24.933 1.00 46.50 83 SER A CA 1
ATOM 623 C C . SER A 1 83 ? 17.195 1.131 -24.860 1.00 46.50 83 SER A C 1
ATOM 625 O O . SER A 1 83 ? 18.240 0.733 -24.345 1.00 46.50 83 SER A O 1
ATOM 627 N N . GLY A 1 84 ? 16.284 0.304 -25.373 1.00 50.56 84 GLY A N 1
ATOM 628 C CA . GLY A 1 84 ? 16.489 -1.147 -25.404 1.00 50.56 84 GLY A CA 1
ATOM 629 C C . GLY A 1 84 ? 15.236 -1.997 -25.592 1.00 50.56 84 GLY A C 1
ATOM 630 O O . GLY A 1 84 ? 15.360 -3.197 -25.800 1.00 50.56 84 GLY A O 1
ATOM 631 N N . VAL A 1 85 ? 14.038 -1.410 -25.552 1.00 49.06 85 VAL A N 1
ATOM 632 C CA . VAL A 1 85 ? 12.810 -2.124 -25.917 1.00 49.06 85 VAL A CA 1
ATOM 633 C C . VAL A 1 85 ? 12.173 -1.379 -27.079 1.00 49.06 85 VAL A C 1
ATOM 635 O O . VAL A 1 85 ? 11.672 -0.270 -26.887 1.00 49.06 85 VAL A O 1
ATOM 638 N N . GLU A 1 86 ? 12.233 -1.958 -28.282 1.00 54.25 86 GLU A N 1
ATOM 639 C CA . GLU A 1 86 ? 11.324 -1.570 -29.363 1.00 54.25 86 GLU A CA 1
ATOM 640 C C . GLU A 1 86 ? 9.903 -1.804 -28.848 1.00 54.25 86 GLU A C 1
ATOM 642 O O . GLU A 1 86 ? 9.461 -2.933 -28.674 1.00 54.25 86 GLU A O 1
ATOM 647 N N . ASP A 1 87 ? 9.252 -0.706 -28.480 1.00 62.25 87 ASP A N 1
ATOM 648 C CA . ASP A 1 87 ? 7.864 -0.625 -28.049 1.00 62.25 87 ASP A CA 1
ATOM 649 C C . ASP A 1 87 ? 7.410 -1.696 -27.018 1.00 62.25 87 ASP A C 1
ATOM 651 O O . ASP A 1 87 ? 6.735 -2.676 -27.351 1.00 62.25 87 ASP A O 1
ATOM 655 N N . PRO A 1 88 ? 7.684 -1.495 -25.714 1.00 55.16 88 PRO A N 1
ATOM 656 C CA . PRO A 1 88 ? 7.170 -2.373 -24.658 1.00 55.16 88 PRO A CA 1
ATOM 657 C C . PRO A 1 88 ? 5.633 -2.439 -24.626 1.00 55.16 88 PRO A C 1
ATOM 659 O O . PRO A 1 88 ? 5.069 -3.395 -24.089 1.00 55.16 88 PRO A O 1
ATOM 662 N N . VAL A 1 89 ? 4.937 -1.448 -25.199 1.00 59.66 89 VAL A N 1
ATOM 663 C CA . VAL A 1 89 ? 3.476 -1.452 -25.315 1.00 59.66 89 VAL A CA 1
ATOM 664 C C . VAL A 1 89 ? 3.033 -2.412 -26.416 1.00 59.66 89 VAL A C 1
ATOM 666 O O . VAL A 1 89 ? 2.008 -3.073 -26.245 1.00 59.66 89 VAL A O 1
ATOM 669 N N . ALA A 1 90 ? 3.804 -2.568 -27.494 1.00 59.91 90 ALA A N 1
ATOM 670 C CA . ALA A 1 90 ? 3.534 -3.565 -28.526 1.00 59.91 90 ALA A CA 1
ATOM 671 C C . ALA A 1 90 ? 3.554 -4.985 -27.951 1.00 59.91 90 ALA A C 1
ATOM 673 O O . ALA A 1 90 ? 2.610 -5.734 -28.187 1.00 59.91 90 ALA A O 1
ATOM 674 N N . GLN A 1 91 ? 4.544 -5.338 -27.123 1.00 57.84 91 GLN A N 1
ATOM 675 C CA . GLN A 1 91 ? 4.613 -6.674 -26.516 1.00 57.84 91 GLN A CA 1
ATOM 676 C C . GLN A 1 91 ? 3.437 -6.941 -25.560 1.00 57.84 91 GLN A C 1
ATOM 678 O O . GLN A 1 91 ? 2.834 -8.010 -25.608 1.00 57.84 91 GLN A O 1
ATOM 683 N N . ILE A 1 92 ? 3.040 -5.946 -24.757 1.00 62.69 92 ILE A N 1
ATOM 684 C CA . ILE A 1 92 ? 1.859 -6.042 -23.880 1.00 62.69 92 ILE A CA 1
ATOM 685 C C . ILE A 1 92 ? 0.571 -6.180 -24.701 1.00 62.69 92 ILE A C 1
ATOM 687 O O . ILE A 1 92 ? -0.297 -6.978 -24.352 1.00 62.69 92 ILE A O 1
ATOM 691 N N . ARG A 1 93 ? 0.433 -5.429 -25.803 1.00 66.62 93 ARG A N 1
ATOM 692 C CA . ARG A 1 93 ? -0.713 -5.548 -26.719 1.00 66.62 93 ARG A CA 1
ATOM 693 C C . ARG A 1 93 ? -0.764 -6.926 -27.368 1.00 66.62 93 ARG A C 1
ATOM 695 O O . ARG A 1 93 ? -1.849 -7.486 -27.482 1.00 66.62 93 ARG A O 1
ATOM 702 N N . LEU A 1 94 ? 0.386 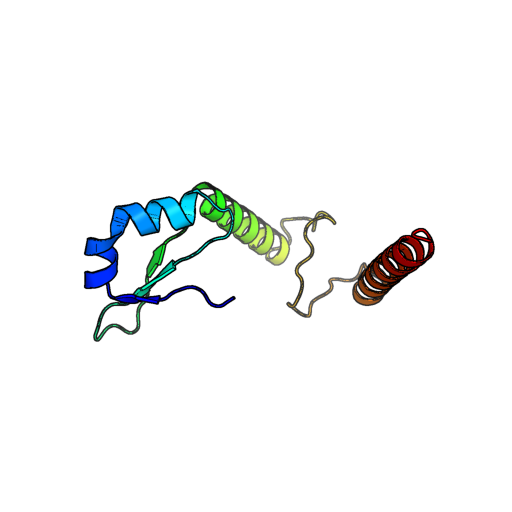-7.482 -27.738 1.00 65.62 94 LEU A N 1
ATOM 703 C CA . LEU A 1 94 ? 0.491 -8.799 -28.359 1.00 65.62 94 LEU A CA 1
ATOM 704 C C . LEU A 1 94 ? 0.124 -9.915 -27.371 1.00 65.62 94 LEU A C 1
ATOM 706 O O . LEU A 1 94 ? -0.657 -10.803 -27.703 1.00 65.62 94 LEU A O 1
ATOM 710 N N . GLU A 1 95 ? 0.604 -9.833 -26.129 1.00 70.75 95 GLU A N 1
ATOM 711 C CA . GLU A 1 95 ? 0.247 -10.771 -25.058 1.00 70.75 95 GLU A CA 1
ATOM 712 C C . GLU A 1 95 ? -1.235 -10.657 -24.661 1.00 70.75 95 GLU A C 1
ATOM 714 O O . GLU A 1 95 ? -1.900 -11.674 -24.453 1.00 70.75 95 GLU A O 1
ATOM 719 N N . ALA A 1 96 ? -1.783 -9.438 -24.606 1.00 73.38 96 ALA A N 1
ATOM 720 C CA . ALA A 1 96 ? -3.200 -9.202 -24.333 1.00 73.38 96 ALA A CA 1
ATOM 721 C C . ALA A 1 96 ? -4.104 -9.729 -25.460 1.00 73.38 96 ALA A C 1
ATOM 723 O O . ALA A 1 96 ? -5.134 -10.341 -25.172 1.00 73.38 96 ALA A O 1
ATOM 724 N N . ALA A 1 97 ? -3.706 -9.545 -26.723 1.00 71.38 97 ALA A N 1
ATOM 725 C CA . ALA A 1 97 ? -4.405 -10.097 -27.881 1.00 71.38 97 ALA A CA 1
ATOM 726 C C . ALA A 1 97 ? -4.379 -11.632 -27.862 1.00 71.38 97 ALA A C 1
ATOM 728 O O . ALA A 1 97 ? -5.432 -12.262 -27.932 1.00 71.38 97 ALA A O 1
ATOM 729 N N . ALA A 1 98 ? -3.212 -12.240 -27.631 1.00 77.00 98 ALA A N 1
ATOM 730 C CA . ALA A 1 98 ? -3.079 -13.6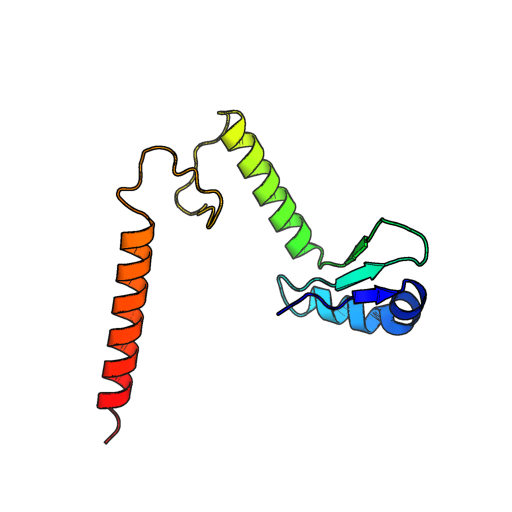92 -27.522 1.00 77.00 98 ALA A CA 1
ATOM 731 C C . ALA A 1 98 ? -3.898 -14.274 -26.352 1.00 77.00 98 ALA A C 1
ATOM 733 O O . ALA A 1 98 ? -4.475 -15.358 -26.456 1.00 77.00 98 ALA A O 1
ATOM 734 N N . ALA A 1 99 ? -3.989 -13.562 -25.224 1.00 77.50 99 ALA A N 1
ATOM 735 C CA . ALA A 1 99 ? -4.829 -13.963 -24.098 1.00 77.50 99 ALA A CA 1
ATOM 736 C C . ALA A 1 99 ? -6.332 -13.847 -24.413 1.00 77.50 99 ALA A C 1
ATOM 738 O O . ALA A 1 99 ? -7.113 -14.694 -23.972 1.00 77.50 99 ALA A O 1
ATOM 739 N N . ALA A 1 100 ? -6.743 -12.830 -25.174 1.00 72.56 100 ALA A N 1
ATOM 740 C CA . ALA A 1 100 ? -8.123 -12.660 -25.621 1.00 72.56 100 ALA A CA 1
ATOM 741 C C . ALA A 1 100 ? -8.535 -13.745 -26.630 1.00 72.56 100 ALA A C 1
ATOM 743 O O . ALA A 1 100 ? -9.604 -14.333 -26.477 1.00 72.56 100 ALA A O 1
ATOM 744 N N . GLU A 1 101 ? -7.671 -14.083 -27.589 1.00 73.69 101 GLU A N 1
ATOM 745 C CA . GLU A 1 101 ? -7.911 -15.162 -28.555 1.00 73.69 101 GLU A CA 1
ATOM 746 C C . GLU A 1 101 ? -8.016 -16.531 -27.880 1.00 73.69 101 GLU A C 1
ATOM 748 O O . GLU A 1 101 ? -8.936 -17.292 -28.171 1.00 73.69 101 GLU A O 1
ATOM 753 N N . ARG A 1 102 ? -7.143 -16.835 -26.910 1.00 75.94 102 ARG A N 1
ATOM 754 C CA . ARG A 1 102 ? -7.241 -18.078 -26.122 1.00 75.94 102 ARG A CA 1
ATOM 755 C C . ARG A 1 102 ? -8.550 -18.172 -25.347 1.00 75.94 102 ARG A C 1
ATOM 757 O O . ARG A 1 102 ? -9.133 -19.250 -25.275 1.00 75.94 102 ARG A O 1
ATOM 764 N N . LYS A 1 103 ? -9.027 -17.056 -24.785 1.00 74.00 103 LYS A N 1
ATOM 765 C CA . LYS A 1 103 ? -10.342 -17.011 -24.135 1.00 74.00 103 LYS A CA 1
ATOM 766 C C . LYS A 1 103 ? -11.456 -17.254 -25.147 1.00 74.00 103 LYS A C 1
ATOM 768 O O . LYS A 1 103 ? -12.301 -18.106 -24.899 1.00 74.00 103 LYS A O 1
ATOM 773 N N . LEU A 1 104 ? -11.437 -16.583 -26.296 1.00 72.06 104 LEU A N 1
ATOM 774 C CA . LEU A 1 104 ? -12.457 -16.763 -27.331 1.00 72.06 104 LEU A CA 1
ATOM 775 C C . LEU A 1 104 ? -12.498 -18.211 -27.853 1.00 72.06 104 LEU A C 1
ATOM 777 O O . LEU A 1 104 ? -13.572 -18.792 -27.968 1.00 72.06 104 LEU A O 1
ATOM 781 N N . ALA A 1 105 ? -11.335 -18.830 -28.065 1.00 72.69 105 ALA A N 1
ATOM 782 C CA . ALA A 1 105 ? -11.222 -20.233 -28.455 1.00 72.69 105 ALA A CA 1
ATOM 783 C C . ALA A 1 105 ? -11.719 -21.204 -27.368 1.00 72.69 105 ALA A C 1
ATOM 785 O O . ALA A 1 105 ? -12.239 -22.267 -27.696 1.00 72.69 105 ALA A O 1
ATOM 786 N N . SER A 1 106 ? -11.596 -20.848 -26.083 1.00 70.94 106 SER A N 1
ATOM 787 C CA . SER A 1 106 ? -12.157 -21.655 -24.991 1.00 70.94 106 SER A CA 1
ATOM 788 C C . SER A 1 106 ? -13.685 -21.601 -24.929 1.00 70.94 106 SER A C 1
ATOM 790 O O . SER A 1 106 ? -14.294 -22.614 -24.621 1.00 70.94 106 SER A O 1
ATOM 792 N N . PHE A 1 107 ? -14.306 -20.481 -25.321 1.00 65.50 107 PHE A N 1
ATOM 793 C CA . PHE A 1 107 ? -15.768 -20.374 -25.437 1.00 65.50 107 PHE A CA 1
ATOM 794 C C . PHE A 1 107 ? -16.331 -21.061 -26.690 1.00 65.50 107 PHE A C 1
ATOM 796 O O . PHE A 1 107 ? -17.511 -21.377 -26.730 1.00 65.50 107 PHE A O 1
ATOM 803 N N . ALA A 1 108 ? -15.503 -21.303 -27.710 1.00 62.34 108 ALA A N 1
ATOM 804 C CA . ALA A 1 108 ? -15.892 -22.038 -28.915 1.00 62.34 108 ALA A CA 1
ATOM 805 C C . ALA A 1 108 ? -15.796 -23.571 -28.758 1.00 62.34 108 ALA A C 1
ATOM 807 O O . ALA A 1 108 ? -16.133 -24.299 -29.690 1.00 62.34 108 ALA A O 1
ATOM 808 N N . LYS A 1 109 ? -15.295 -24.065 -27.615 1.00 59.22 109 LYS A N 1
ATOM 809 C CA . LYS A 1 109 ? -15.084 -25.498 -27.347 1.00 59.22 109 LYS A CA 1
ATOM 810 C C . LYS A 1 109 ? -16.136 -26.117 -26.415 1.00 59.22 109 LYS A C 1
ATOM 812 O O . LYS A 1 109 ? -16.073 -27.321 -26.181 1.00 59.22 109 LYS A O 1
ATOM 817 N N . ASP A 1 110 ? -17.099 -25.328 -25.948 1.00 52.91 110 ASP A N 1
ATOM 818 C CA . ASP A 1 110 ? -18.283 -25.818 -25.242 1.00 52.91 110 ASP A CA 1
ATOM 819 C C . ASP A 1 110 ? -19.461 -25.898 -26.237 1.00 52.91 110 ASP A C 1
ATOM 821 O O . ASP A 1 110 ? -19.988 -24.849 -26.618 1.00 52.91 110 ASP A O 1
ATOM 825 N N . PRO A 1 111 ? -19.836 -27.095 -26.736 1.00 57.16 111 PRO A N 1
ATOM 826 C CA . PRO A 1 111 ? -21.131 -27.310 -27.380 1.00 57.16 111 PRO A CA 1
ATOM 827 C C . PRO A 1 111 ? -22.293 -27.272 -26.377 1.00 57.16 111 PRO A C 1
ATOM 829 O O . PRO A 1 111 ? -22.094 -27.675 -25.206 1.00 57.16 111 PRO A O 1
#

pLDDT: mean 76.27, std 15.34, range [45.41, 96.38]

Nearest PDB structures (foldseek):
  7v5y-assembly1_A  TM=8.930E-01  e=1.805E-03  Staphylococcus aureus subsp. aureus NCTC 8325
  8d3l-assembly1_I  TM=5.533E-01  e=3.646E+00  Halalkalibacterium halodurans C-125
  8d3q-assembly1_J  TM=2.640E-01  e=1.726E+00  Halalkalibacterium halodurans C-125
  4i3h-assembly1_B  TM=4.736E-01  e=5.481E+00  Streptococcus pneumoniae TIGR4
  8qdx-assembly1_D  TM=3.941E-01  e=5.481E+00  Escherichia coli

Sequence (111 aa):
MAAPIFTISNARQKFFDLFQAVTSRHGRKVIITSRGAAGHAVLVGESYLNELESAAKRLRDIEAGRGVPVGSFRLVGSGRVSSGVEDPVAQIRLEAAAAAERKLASFAKDP

Solvent-accessible surface area (backbone atoms only — not comparable to full-atom values): 6821 Å² total; per-residue (Å²): 133,83,67,56,75,35,46,52,71,57,44,63,78,40,41,68,63,53,51,49,53,19,62,77,35,88,82,34,52,37,38,34,35,48,91,95,48,96,60,69,49,75,50,59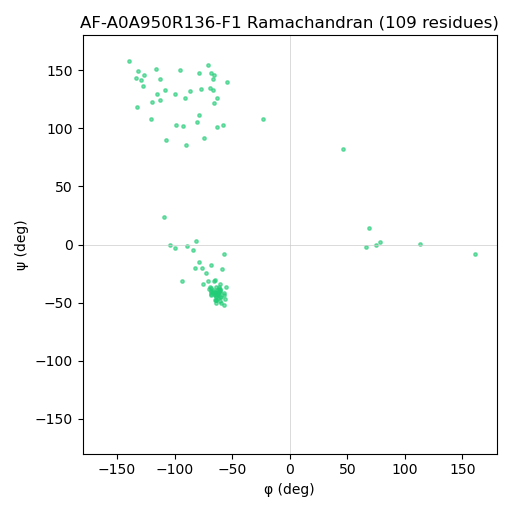,24,67,72,51,50,55,51,49,52,53,51,54,49,52,49,53,31,37,77,68,72,74,43,79,85,54,89,86,69,73,78,86,84,77,87,74,78,74,90,84,63,90,52,68,63,56,56,53,51,51,54,51,48,54,52,49,50,54,50,54,55,58,64,72,69,64,132

Foldseek 3Di:
DDAAEEEPVVCVVCVVVQVCQQAVDAPHKHWYDYPPDPDIDIDHDPVNVVVVVVLVVQVVCVVVVNHDPPVVDDPPPPPDDDPDDPDPVVVVVVVVVVVVVVVVVVVVPDD